Protein AF-Q9AXT6-F1 (afdb_monomer)

Radius of gyration: 13.51 Å; Cα contacts (8 Å, |Δi|>4): 93; chains: 1; bounding box: 29×31×31 Å

Secondary structure (DSSP, 8-state):
-HHHHTT--SHHHHH--HHHHHHHHHHHHTTS-EEEEE-S--S---HHHHTPPPP-TTT-EEEEE--S-HHHHHHT-

InterPro domains:
  IPR002182 NB-ARC [PF00931] (2-76)
  IPR027417 P-loop containing nucleoside triphosphate hydrolase [G3DSA:3.40.50.300] (1-77)
  IPR027417 P-loop containing nucleoside triphosphate hydrolase [SSF52540] (5-76)

Mean predicted aligned error: 3.95 Å

Foldseek 3Di:
DVCVVLVNDDPVSVPDDQLRQLCSLLVSLQQDQDEAEAEADPADDDCSSNNHPDDDPVSNYHYHYDHPDPVRVVVHD

pLDDT: mean 90.82, std 5.41, range [62.75, 96.31]

Solvent-accessible surface area (backbone atoms only — not comparable to full-atom values): 4724 Å² total; per-residue (Å²): 114,70,45,64,81,68,71,52,64,60,71,74,52,70,72,46,53,67,67,59,48,10,51,51,44,25,64,58,46,73,78,41,72,46,76,44,77,44,74,69,44,88,59,86,76,65,46,65,70,62,13,45,68,80,64,37,89,86,59,46,32,44,77,47,74,42,55,94,40,71,67,47,58,64,70,70,110

Sequence (77 aa):
YIAKKLSLTGQDWNQKDEDQKSCDIHNVLKRKTFVMLLDDIWAKVDLMKIGIPYPSRENGCKVVFTTHSLEVC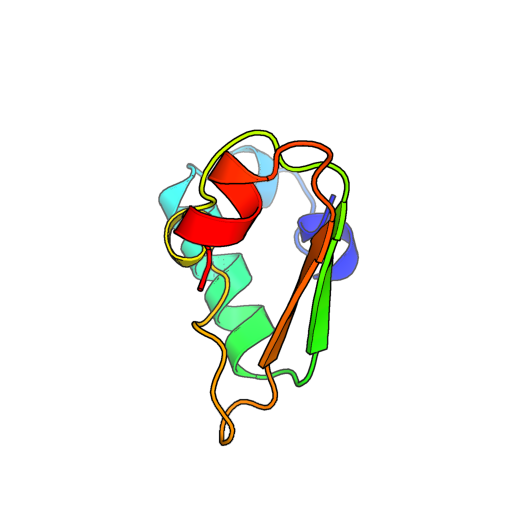GCMG

Structure (mmCIF, N/CA/C/O backbone):
data_AF-Q9AXT6-F1
#
_entry.id   AF-Q9AXT6-F1
#
loop_
_atom_site.group_PDB
_atom_site.id
_atom_site.type_symbol
_atom_site.label_atom_id
_atom_site.label_alt_id
_atom_site.label_comp_id
_atom_site.label_asym_id
_atom_site.label_entity_id
_atom_site.label_seq_id
_atom_site.pdbx_PDB_ins_code
_atom_site.Cartn_x
_atom_site.Cartn_y
_atom_site.Cartn_z
_atom_site.occupancy
_atom_site.B_iso_or_equiv
_atom_site.auth_seq_id
_atom_site.auth_comp_id
_atom_site.auth_asym_id
_atom_site.auth_atom_id
_atom_site.pdbx_PDB_model_num
ATOM 1 N N . TYR A 1 1 ? -10.031 3.801 -3.270 1.00 64.75 1 TYR A N 1
ATOM 2 C CA . TYR A 1 1 ? -9.377 4.468 -2.128 1.00 64.75 1 TYR A CA 1
ATOM 3 C C . TYR A 1 1 ? -9.309 3.533 -0.932 1.00 64.75 1 TYR A C 1
ATOM 5 O O . TYR A 1 1 ? -10.346 3.172 -0.385 1.00 64.75 1 TYR A O 1
ATOM 13 N N . ILE A 1 2 ? -8.103 3.088 -0.575 1.00 84.00 2 ILE A N 1
ATOM 14 C CA . ILE A 1 2 ? -7.839 2.078 0.464 1.00 84.00 2 ILE A CA 1
ATOM 15 C C . ILE A 1 2 ? -8.488 2.414 1.817 1.00 84.00 2 ILE A C 1
ATOM 17 O O . ILE A 1 2 ? -9.075 1.532 2.432 1.00 84.00 2 ILE A O 1
ATOM 21 N N . ALA A 1 3 ? -8.512 3.692 2.206 1.00 87.31 3 ALA A N 1
ATOM 22 C CA . ALA A 1 3 ? -9.119 4.172 3.448 1.00 87.31 3 ALA A CA 1
ATOM 23 C C . ALA A 1 3 ? -10.574 3.693 3.637 1.00 87.31 3 ALA A C 1
ATOM 25 O O . ALA A 1 3 ? -10.910 3.123 4.670 1.00 87.31 3 ALA A O 1
ATOM 26 N N . LYS A 1 4 ? -11.409 3.769 2.589 1.00 89.00 4 LYS A N 1
ATOM 27 C CA . LYS A 1 4 ? -12.799 3.279 2.634 1.00 89.00 4 LYS A CA 1
ATOM 28 C C . LYS A 1 4 ? -12.884 1.765 2.867 1.00 89.00 4 LYS A C 1
ATOM 30 O O . LYS A 1 4 ? -13.757 1.316 3.598 1.00 89.00 4 LYS A O 1
ATOM 35 N N . LYS 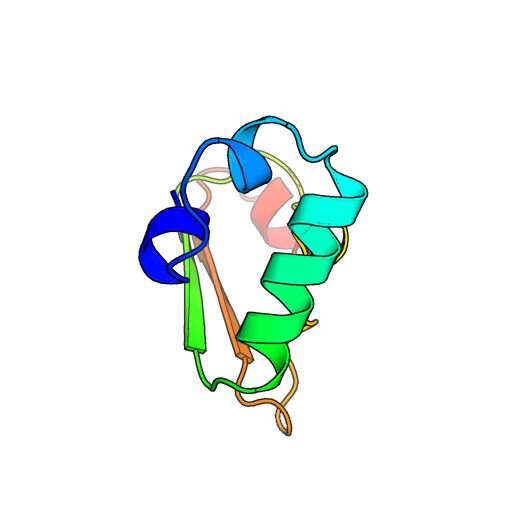A 1 5 ? -11.975 0.975 2.274 1.00 89.94 5 LYS A N 1
ATOM 36 C CA . LYS A 1 5 ? -11.902 -0.483 2.509 1.00 89.94 5 LYS A CA 1
ATOM 37 C C . LYS A 1 5 ? -11.447 -0.823 3.933 1.00 89.94 5 LYS A C 1
ATOM 39 O O . LYS A 1 5 ? -11.733 -1.913 4.415 1.00 89.94 5 LYS A O 1
ATOM 44 N N . LEU A 1 6 ? -10.735 0.094 4.584 1.00 91.19 6 LEU A N 1
ATOM 45 C CA . LEU A 1 6 ? -10.268 -0.030 5.963 1.00 91.19 6 LEU A CA 1
ATOM 46 C C . LEU A 1 6 ? -11.233 0.587 6.984 1.00 91.19 6 LEU A C 1
ATOM 48 O O . LEU A 1 6 ? -10.903 0.627 8.165 1.00 91.19 6 LEU A O 1
ATOM 52 N N . SER A 1 7 ? -12.403 1.063 6.542 1.00 91.81 7 SER A N 1
ATOM 53 C CA . SER A 1 7 ? -13.356 1.819 7.367 1.00 91.81 7 SER A CA 1
ATOM 54 C C . SER A 1 7 ? -12.761 3.096 7.985 1.00 91.81 7 SER A C 1
ATOM 56 O O . SER A 1 7 ? -13.250 3.588 8.997 1.00 91.81 7 SER A O 1
ATOM 58 N N . LEU A 1 8 ? -11.715 3.647 7.363 1.00 90.50 8 LEU A N 1
ATOM 59 C CA . LEU A 1 8 ? -11.117 4.938 7.694 1.00 90.50 8 LEU A CA 1
ATOM 60 C C . LEU A 1 8 ? -11.844 6.012 6.878 1.00 90.50 8 LEU A C 1
ATOM 62 O O . LEU A 1 8 ? -11.555 6.227 5.698 1.00 90.50 8 LEU A O 1
ATOM 66 N N . THR A 1 9 ? -12.868 6.616 7.475 1.00 90.81 9 THR A N 1
ATOM 67 C CA . THR A 1 9 ? -13.753 7.593 6.822 1.00 90.81 9 THR A CA 1
ATOM 68 C C . THR A 1 9 ? -14.250 8.629 7.825 1.00 90.81 9 THR A C 1
ATOM 70 O O . THR A 1 9 ? -14.214 8.383 9.025 1.00 90.81 9 THR A O 1
ATOM 73 N N . GLY A 1 10 ? -14.781 9.751 7.335 1.00 91.06 10 GLY A N 1
ATOM 74 C CA . GLY A 1 10 ? -15.392 10.791 8.168 1.00 91.06 10 GLY A CA 1
ATOM 75 C C . GLY A 1 10 ? -14.561 12.070 8.243 1.00 91.06 10 GLY A C 1
ATOM 76 O O . GLY A 1 10 ? -13.485 12.167 7.650 1.00 91.06 10 GLY A O 1
ATOM 77 N N . GLN A 1 11 ? -15.090 13.068 8.951 1.00 86.50 11 GLN A N 1
ATOM 78 C CA . GLN A 1 11 ? -14.465 14.387 9.073 1.00 86.50 11 GLN A CA 1
ATOM 79 C C . GLN A 1 11 ? -13.108 14.306 9.785 1.00 86.50 11 GLN A C 1
ATOM 81 O O . GLN A 1 11 ? -12.142 14.890 9.297 1.00 86.50 11 GLN A O 1
ATOM 86 N N . ASP A 1 12 ? -13.011 13.476 10.828 1.00 87.81 12 ASP A N 1
ATOM 87 C CA . ASP A 1 12 ? -11.765 13.208 11.552 1.00 87.81 12 ASP A CA 1
ATOM 88 C C . ASP A 1 12 ? -10.677 12.647 10.632 1.00 87.81 12 ASP A C 1
ATOM 90 O O . ASP A 1 12 ? -9.530 13.064 10.703 1.00 87.81 12 ASP A O 1
ATOM 94 N N . TRP A 1 13 ? -11.026 11.739 9.714 1.00 91.25 13 TRP A N 1
ATOM 95 C CA . TRP A 1 13 ? -10.077 11.209 8.730 1.00 91.25 13 TRP A CA 1
ATOM 96 C C . TRP A 1 13 ? -9.619 12.277 7.734 1.00 91.25 13 TRP A C 1
ATOM 98 O O . TRP A 1 13 ? -8.445 12.345 7.374 1.00 91.25 13 TRP A O 1
ATOM 108 N N . ASN A 1 14 ? -10.543 13.119 7.272 1.00 90.81 14 ASN A N 1
ATOM 109 C CA . ASN A 1 14 ? -10.246 14.122 6.253 1.00 90.81 14 ASN A CA 1
ATOM 110 C C . ASN A 1 14 ? -9.323 15.231 6.774 1.00 90.81 14 ASN A C 1
ATOM 112 O O . ASN A 1 14 ? -8.548 15.769 5.987 1.00 90.81 14 ASN A O 1
ATOM 116 N N . GLN A 1 15 ? -9.374 15.525 8.076 1.00 94.25 15 GLN A N 1
ATOM 117 C CA . GLN A 1 15 ? -8.526 16.522 8.737 1.00 94.25 15 GLN A CA 1
ATOM 118 C C . GLN A 1 15 ? -7.124 16.007 9.094 1.00 94.25 15 GLN A C 1
ATOM 120 O O . GLN A 1 15 ? -6.256 16.819 9.401 1.00 94.25 15 GLN A O 1
ATOM 125 N N . LYS A 1 16 ? -6.885 14.689 9.033 1.00 94.00 16 LYS A N 1
ATOM 126 C CA . LYS A 1 16 ? -5.569 14.108 9.321 1.00 94.00 16 LYS A CA 1
ATOM 127 C C . LYS A 1 16 ? -4.538 14.468 8.259 1.00 94.00 16 LYS A C 1
ATOM 129 O O . LYS A 1 16 ? -4.832 14.428 7.055 1.00 94.00 16 LYS A O 1
ATOM 134 N N . ASP A 1 17 ? -3.323 14.742 8.715 1.00 95.31 17 ASP A N 1
ATOM 135 C CA . ASP A 1 17 ? -2.154 14.848 7.847 1.00 95.31 17 ASP A CA 1
ATOM 136 C C . ASP A 1 17 ? -1.754 13.473 7.268 1.00 95.31 17 ASP A C 1
ATOM 138 O O . ASP A 1 17 ? -2.369 12.437 7.551 1.00 95.31 17 ASP A O 1
ATOM 142 N N . GLU A 1 18 ? -0.766 13.466 6.376 1.00 93.56 18 GLU A N 1
ATOM 143 C CA . GLU A 1 18 ? -0.326 12.248 5.691 1.00 93.56 18 GLU A CA 1
ATOM 144 C C . GLU A 1 18 ? 0.287 11.220 6.649 1.00 93.56 18 GLU A C 1
ATOM 146 O O . GLU A 1 18 ? -0.000 10.028 6.520 1.00 93.56 18 GLU A O 1
ATOM 151 N N . ASP A 1 19 ? 1.049 11.666 7.648 1.00 95.56 19 ASP A N 1
ATOM 152 C CA . ASP A 1 19 ? 1.709 10.786 8.615 1.00 95.56 19 ASP A CA 1
ATOM 153 C C . ASP A 1 19 ? 0.683 10.105 9.525 1.00 95.56 19 ASP A C 1
ATOM 155 O O . ASP A 1 19 ? 0.734 8.892 9.749 1.00 95.56 19 ASP A O 1
ATOM 159 N N . GLN A 1 20 ? -0.313 10.856 9.996 1.00 96.00 20 GLN A N 1
ATOM 160 C CA . GLN A 1 20 ? -1.440 10.339 10.767 1.00 96.00 20 GLN A CA 1
ATOM 161 C C . GLN A 1 20 ? -2.250 9.321 9.958 1.00 96.00 20 GLN A C 1
ATOM 163 O O . GLN A 1 20 ? -2.606 8.258 10.475 1.00 96.00 20 GLN A O 1
ATOM 168 N N . LYS A 1 21 ? -2.513 9.607 8.677 1.00 94.94 21 LYS A N 1
ATOM 169 C CA . LYS A 1 21 ? -3.206 8.675 7.772 1.00 94.94 21 LYS A CA 1
ATOM 170 C C . LYS A 1 21 ? -2.396 7.403 7.543 1.00 94.94 21 LYS A C 1
ATOM 172 O O . LYS A 1 21 ? -2.956 6.308 7.608 1.00 94.94 21 LYS A O 1
ATOM 177 N N . SER A 1 22 ? -1.093 7.538 7.316 1.00 95.94 22 SER A N 1
ATOM 178 C CA . SER A 1 22 ? -0.164 6.417 7.161 1.00 95.94 22 SER A CA 1
ATOM 179 C C . SER A 1 22 ? -0.143 5.536 8.413 1.00 95.94 22 SER A C 1
ATOM 181 O O . SER A 1 22 ? -0.319 4.317 8.329 1.00 95.94 22 SER A O 1
ATOM 183 N N . CYS A 1 23 ? -0.051 6.144 9.598 1.00 96.31 23 CYS A N 1
ATOM 184 C CA . CYS A 1 23 ? -0.068 5.431 10.874 1.00 96.31 23 CYS A CA 1
ATOM 185 C C . CYS A 1 23 ? -1.364 4.638 11.087 1.00 96.31 23 CYS A C 1
ATOM 187 O O . CYS A 1 23 ? -1.322 3.479 11.507 1.00 96.31 23 CYS A O 1
ATOM 189 N N . ASP A 1 24 ? -2.519 5.225 10.782 1.00 95.44 24 ASP A N 1
ATOM 190 C CA . ASP A 1 24 ? -3.812 4.544 10.876 1.00 95.44 24 ASP A CA 1
ATOM 191 C C . ASP A 1 24 ? -3.913 3.360 9.909 1.00 95.44 24 ASP A C 1
ATOM 193 O O . ASP A 1 24 ? -4.308 2.261 10.313 1.00 95.44 24 ASP A O 1
ATOM 197 N N . ILE A 1 25 ? -3.523 3.562 8.645 1.00 95.81 25 ILE A N 1
ATOM 198 C CA . ILE A 1 25 ? -3.496 2.505 7.627 1.00 95.81 25 ILE A CA 1
ATOM 199 C C . ILE A 1 25 ? -2.607 1.358 8.110 1.00 95.81 25 ILE A C 1
ATOM 201 O O . ILE A 1 25 ? -3.049 0.205 8.133 1.00 95.81 25 ILE A O 1
ATOM 205 N N . HIS A 1 26 ? -1.404 1.673 8.588 1.00 95.50 26 HIS A N 1
ATOM 206 C CA . HIS A 1 26 ? -0.461 0.694 9.115 1.00 95.50 26 HIS A CA 1
ATOM 207 C C . HIS A 1 26 ? -1.028 -0.069 10.308 1.00 95.50 26 HIS A C 1
ATOM 209 O O . HIS A 1 26 ? -0.961 -1.299 10.366 1.00 95.50 26 HIS A O 1
ATOM 215 N N . ASN A 1 27 ? -1.651 0.640 11.249 1.00 95.12 27 ASN A N 1
ATOM 216 C CA . ASN A 1 27 ? -2.256 0.034 12.426 1.00 95.12 27 ASN A CA 1
ATOM 217 C C . ASN A 1 27 ? -3.369 -0.950 12.069 1.00 95.12 27 ASN A C 1
ATOM 219 O O . ASN A 1 27 ? -3.489 -1.983 12.7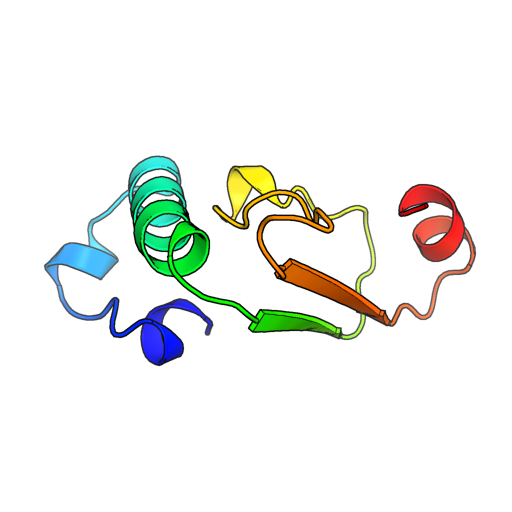29 1.00 95.12 27 ASN A O 1
ATOM 223 N N . VAL A 1 28 ? -4.167 -0.666 11.039 1.00 94.75 28 VAL A N 1
ATOM 224 C CA . VAL A 1 28 ? -5.200 -1.594 10.565 1.00 94.75 28 VAL A CA 1
ATOM 225 C C . VAL A 1 28 ? -4.582 -2.777 9.817 1.00 94.75 28 VAL A C 1
ATOM 227 O O . VAL A 1 28 ? -4.953 -3.922 10.083 1.00 94.75 28 VAL A O 1
ATOM 230 N N . LEU A 1 29 ? -3.648 -2.522 8.898 1.00 94.12 29 LEU A N 1
ATOM 231 C CA . LEU A 1 29 ? -3.087 -3.536 8.003 1.00 94.12 29 LEU A CA 1
ATOM 232 C C . LEU A 1 29 ? -2.138 -4.511 8.696 1.00 94.12 29 LEU A C 1
ATOM 234 O O . LEU A 1 29 ? -2.156 -5.689 8.358 1.00 94.12 29 LEU A O 1
ATOM 238 N N . LYS A 1 30 ? -1.374 -4.084 9.709 1.00 92.44 30 LYS A N 1
ATOM 239 C CA . LYS A 1 30 ? -0.447 -4.968 10.447 1.00 92.44 30 LYS A CA 1
ATOM 240 C C . LYS A 1 30 ? -1.136 -6.139 11.162 1.00 92.44 30 LYS A C 1
ATOM 242 O O . LYS A 1 30 ? -0.475 -7.075 11.589 1.00 92.44 30 LYS A O 1
ATOM 247 N N . ARG A 1 31 ? -2.462 -6.070 11.325 1.00 91.81 31 ARG A N 1
ATOM 248 C CA . ARG A 1 31 ? -3.300 -7.101 11.959 1.00 91.81 31 ARG A CA 1
ATOM 249 C C . ARG A 1 31 ? -4.101 -7.924 10.946 1.00 91.81 31 ARG A C 1
ATOM 251 O O . ARG A 1 31 ? -4.995 -8.667 11.342 1.00 91.81 31 ARG A O 1
ATOM 258 N N . LYS A 1 32 ? -3.853 -7.747 9.646 1.00 91.69 32 LYS A N 1
ATOM 259 C CA . LYS A 1 32 ? -4.596 -8.394 8.563 1.00 91.69 32 LYS A CA 1
ATOM 260 C C . LYS A 1 32 ? -3.634 -9.059 7.588 1.00 91.69 32 LYS A C 1
ATOM 262 O O . LYS A 1 32 ? -2.615 -8.490 7.223 1.00 91.69 32 LYS A O 1
ATOM 267 N N . THR A 1 33 ? -4.024 -10.224 7.094 1.00 94.19 33 THR A N 1
ATOM 268 C CA . THR A 1 33 ? -3.427 -10.837 5.904 1.00 94.19 33 THR A CA 1
ATOM 269 C C . THR A 1 33 ? -4.119 -10.258 4.674 1.00 94.19 33 THR A C 1
ATOM 271 O O . THR A 1 33 ? -5.350 -10.255 4.606 1.00 94.19 33 THR A O 1
ATOM 274 N N . PHE A 1 34 ? -3.357 -9.735 3.714 1.00 92.94 34 PHE A N 1
ATOM 275 C CA . PHE A 1 34 ? -3.926 -9.120 2.514 1.00 92.94 34 PHE A CA 1
ATOM 276 C C . PHE A 1 34 ? -2.967 -9.168 1.325 1.00 92.94 34 PHE A C 1
ATOM 278 O O . PHE A 1 34 ? -1.751 -9.289 1.472 1.00 92.94 34 PHE A O 1
ATOM 285 N N . VAL A 1 35 ? -3.548 -9.022 0.135 1.00 93.56 35 VAL A N 1
ATOM 286 C CA . VAL A 1 35 ? -2.818 -8.750 -1.102 1.00 93.56 35 VAL A CA 1
ATOM 287 C C . VAL A 1 35 ? -3.179 -7.340 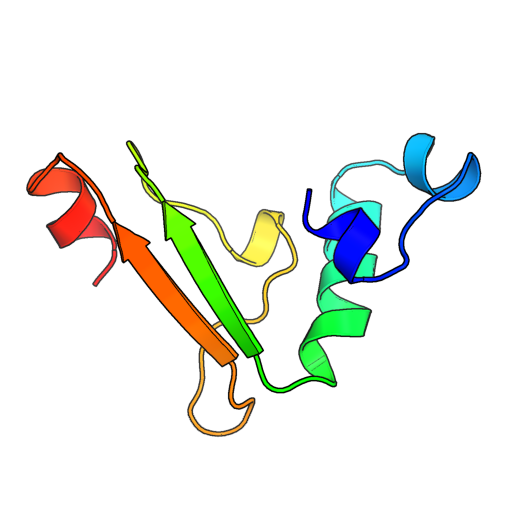-1.556 1.00 93.56 35 VAL A C 1
ATOM 289 O O . VAL A 1 35 ? -4.362 -7.017 -1.687 1.00 93.56 35 VAL A O 1
ATOM 292 N N . MET A 1 36 ? -2.177 -6.495 -1.784 1.00 92.81 36 MET A N 1
ATOM 293 C CA . MET A 1 36 ? -2.348 -5.188 -2.410 1.00 92.81 36 MET A CA 1
ATOM 294 C C . MET A 1 36 ? -1.955 -5.274 -3.878 1.00 92.81 36 MET A C 1
ATOM 296 O O . MET A 1 36 ? -0.850 -5.705 -4.188 1.00 92.81 36 MET A O 1
ATOM 300 N N . LEU A 1 37 ? -2.861 -4.853 -4.758 1.00 92.88 37 LEU A N 1
ATOM 301 C CA . LEU A 1 37 ? -2.610 -4.725 -6.187 1.00 92.88 37 LEU A CA 1
ATOM 302 C C . LEU A 1 37 ? -2.432 -3.242 -6.522 1.00 92.88 37 LEU A C 1
ATOM 304 O O . LEU A 1 37 ? -3.360 -2.455 -6.319 1.00 92.88 37 LEU A O 1
ATOM 308 N N . LEU A 1 38 ? -1.244 -2.877 -6.990 1.00 91.50 38 LEU A N 1
ATOM 309 C CA . LEU A 1 38 ? -0.911 -1.554 -7.504 1.00 91.50 38 LEU A CA 1
ATOM 310 C C . LEU A 1 38 ? -0.921 -1.616 -9.027 1.00 91.50 38 LEU A C 1
ATOM 312 O O . LEU A 1 38 ? 0.011 -2.136 -9.631 1.00 91.50 38 LEU A O 1
ATOM 316 N N . ASP A 1 39 ? -2.001 -1.144 -9.631 1.00 91.50 39 ASP A N 1
ATOM 317 C CA . ASP A 1 39 ? -2.145 -1.189 -11.080 1.00 91.50 39 ASP A CA 1
ATOM 318 C C . ASP A 1 39 ? -1.495 0.037 -11.735 1.00 91.50 39 ASP A C 1
ATOM 320 O O . ASP A 1 39 ? -1.614 1.143 -11.206 1.00 91.50 39 ASP A O 1
ATOM 324 N N . ASP A 1 40 ? -0.809 -0.184 -12.854 1.00 92.50 40 ASP A N 1
ATOM 325 C CA . ASP A 1 40 ? -0.176 0.827 -13.709 1.00 92.50 40 ASP A CA 1
ATOM 326 C C . ASP A 1 40 ? 0.727 1.832 -12.964 1.00 92.50 40 ASP A C 1
ATOM 328 O O . ASP A 1 40 ? 0.548 3.049 -13.018 1.00 92.50 40 ASP A O 1
ATOM 332 N N . ILE A 1 41 ? 1.732 1.330 -12.235 1.00 91.69 41 ILE A N 1
ATOM 333 C CA . ILE A 1 41 ? 2.704 2.206 -11.565 1.00 91.69 41 ILE A CA 1
ATOM 334 C C . ILE A 1 41 ? 3.755 2.731 -12.548 1.00 91.69 41 ILE A C 1
ATOM 336 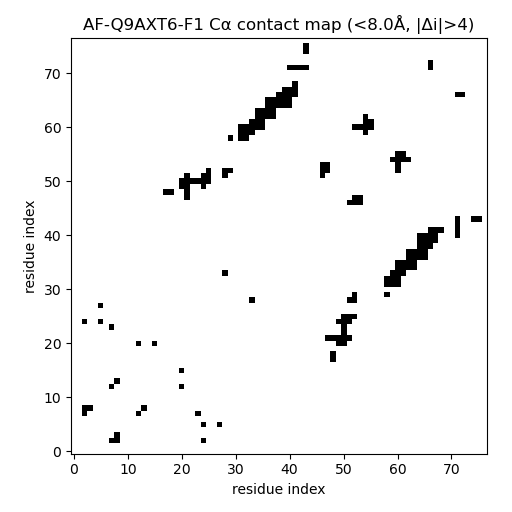O O . ILE A 1 41 ? 4.334 1.980 -13.333 1.00 91.69 41 ILE A O 1
ATOM 340 N N . TRP A 1 42 ? 4.041 4.032 -12.483 1.00 90.06 42 TRP A N 1
ATOM 341 C CA . TRP A 1 42 ? 5.029 4.697 -13.350 1.00 90.06 42 TRP A CA 1
ATOM 342 C C . TRP A 1 42 ? 6.336 5.050 -12.627 1.00 90.06 42 TRP A C 1
ATOM 344 O O . TRP A 1 42 ? 7.282 5.522 -13.249 1.00 90.06 42 TRP A O 1
ATOM 354 N N . ALA A 1 43 ? 6.400 4.829 -11.313 1.00 89.00 43 ALA A N 1
ATOM 355 C CA . ALA A 1 43 ? 7.575 5.081 -10.487 1.00 89.00 43 ALA A CA 1
ATOM 356 C C . ALA A 1 43 ? 7.583 4.163 -9.258 1.00 89.00 43 ALA A C 1
ATOM 358 O O . ALA A 1 43 ? 6.574 3.536 -8.922 1.00 89.00 43 ALA A O 1
ATOM 359 N N . LYS A 1 44 ? 8.726 4.115 -8.564 1.00 86.19 44 LYS A N 1
ATOM 360 C CA . LYS A 1 44 ? 8.872 3.358 -7.318 1.00 86.19 44 LYS A CA 1
ATOM 361 C C . LYS A 1 44 ? 7.930 3.896 -6.242 1.00 86.19 44 LYS A C 1
ATOM 363 O O . LYS A 1 44 ? 7.908 5.093 -5.961 1.00 86.19 44 LYS A O 1
ATOM 368 N N . VAL A 1 45 ? 7.185 2.990 -5.617 1.00 88.94 45 VAL A N 1
ATOM 369 C CA . VAL A 1 45 ? 6.207 3.325 -4.580 1.00 88.94 45 VAL A CA 1
ATOM 370 C C . VAL A 1 45 ? 6.824 3.144 -3.198 1.00 88.94 45 VAL A C 1
ATOM 372 O O . VAL A 1 45 ? 7.326 2.072 -2.862 1.00 88.94 45 VAL A O 1
ATOM 375 N N . ASP A 1 46 ? 6.748 4.185 -2.373 1.00 91.25 46 ASP A N 1
ATOM 376 C CA . ASP A 1 46 ? 7.137 4.112 -0.967 1.00 91.25 46 ASP A CA 1
ATOM 377 C C . ASP A 1 46 ? 5.971 3.573 -0.126 1.00 91.25 46 ASP A C 1
ATOM 379 O O . ASP A 1 46 ? 5.053 4.296 0.267 1.00 91.25 46 ASP A O 1
ATOM 383 N N . LEU A 1 47 ? 6.005 2.265 0.132 1.00 92.06 47 LEU A N 1
ATOM 384 C CA . LEU A 1 47 ? 4.993 1.568 0.926 1.00 92.06 47 LEU A CA 1
ATOM 385 C C . LEU A 1 47 ? 4.881 2.118 2.353 1.00 92.06 47 LEU A C 1
ATOM 387 O O . LEU A 1 47 ? 3.774 2.176 2.890 1.00 92.06 47 LEU A O 1
ATOM 391 N N . MET A 1 48 ? 5.992 2.562 2.946 1.00 91.12 48 MET A N 1
ATOM 392 C CA . MET A 1 48 ? 6.015 3.074 4.317 1.00 91.12 48 MET A CA 1
ATOM 393 C C . MET A 1 48 ? 5.307 4.422 4.415 1.00 91.12 48 MET A C 1
ATOM 395 O O . MET A 1 48 ? 4.524 4.621 5.340 1.00 91.12 48 MET A O 1
ATOM 399 N N . LYS A 1 49 ? 5.490 5.308 3.428 1.00 92.56 49 LYS A N 1
ATOM 400 C CA . LYS A 1 49 ? 4.739 6.576 3.358 1.00 92.56 49 LYS A CA 1
ATOM 401 C C . LYS A 1 49 ? 3.231 6.371 3.247 1.00 92.56 49 LYS A C 1
ATOM 403 O O . LYS A 1 49 ? 2.468 7.159 3.784 1.00 92.56 49 LYS A O 1
ATOM 408 N N . ILE A 1 50 ? 2.795 5.297 2.591 1.00 92.00 50 ILE A N 1
ATOM 409 C CA . ILE A 1 50 ? 1.368 4.952 2.473 1.00 92.00 50 ILE A CA 1
ATOM 410 C C . ILE A 1 50 ? 0.838 4.288 3.760 1.00 92.00 50 ILE A C 1
ATOM 412 O O . ILE A 1 50 ? -0.371 4.254 3.989 1.00 92.00 50 ILE A O 1
ATOM 416 N N . GLY A 1 51 ? 1.722 3.743 4.599 1.00 94.25 51 GLY A N 1
ATOM 417 C CA . GLY A 1 51 ? 1.363 2.972 5.789 1.00 94.25 51 GLY A CA 1
ATOM 418 C C . GLY A 1 51 ? 1.203 1.478 5.517 1.00 94.25 51 GLY A C 1
ATOM 419 O O . GLY A 1 51 ? 0.652 0.742 6.332 1.00 94.25 51 GLY A O 1
ATOM 420 N N . ILE A 1 52 ? 1.668 0.984 4.372 1.00 94.44 52 ILE A N 1
ATOM 421 C CA . ILE A 1 52 ? 1.627 -0.441 4.050 1.00 94.44 52 ILE A CA 1
ATOM 422 C C . ILE A 1 52 ? 2.800 -1.132 4.757 1.00 94.44 52 ILE A C 1
ATOM 424 O O . ILE A 1 52 ? 3.950 -0.752 4.533 1.00 94.44 52 ILE A O 1
ATOM 428 N N . PRO A 1 53 ? 2.558 -2.148 5.607 1.00 92.94 53 PRO A N 1
ATOM 429 C CA . PRO A 1 53 ? 3.645 -2.920 6.194 1.00 92.94 53 PRO A CA 1
ATOM 430 C C . PRO A 1 53 ? 4.443 -3.625 5.094 1.00 92.94 53 PRO A C 1
ATOM 432 O O . PRO A 1 53 ? 3.860 -4.185 4.161 1.00 92.94 53 PRO A O 1
ATOM 435 N N . TYR A 1 54 ? 5.770 -3.628 5.227 1.00 91.19 54 TYR A N 1
ATOM 436 C CA . TYR A 1 54 ? 6.640 -4.298 4.264 1.00 91.19 54 TYR A CA 1
ATOM 437 C C . TYR A 1 54 ? 6.264 -5.787 4.142 1.00 91.19 54 TYR A C 1
ATOM 439 O O . TYR A 1 54 ? 6.136 -6.454 5.174 1.00 91.19 54 TYR A O 1
ATOM 447 N N . PRO A 1 55 ? 6.061 -6.319 2.922 1.00 90.94 55 PRO A N 1
ATOM 448 C CA . PRO A 1 55 ? 5.687 -7.717 2.720 1.00 90.94 55 PRO A CA 1
ATOM 449 C C . PRO A 1 55 ? 6.686 -8.675 3.371 1.00 90.94 55 PRO A C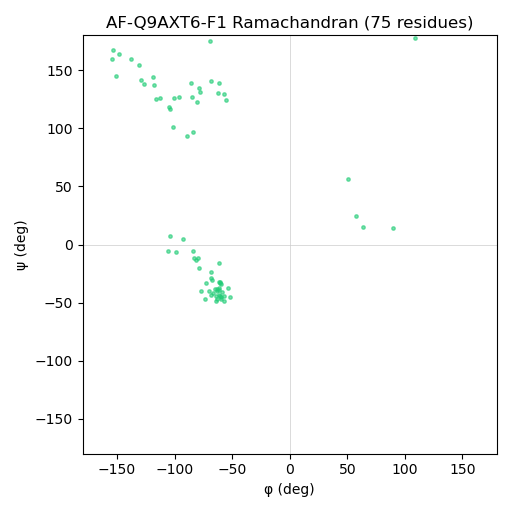 1
ATOM 451 O O . PRO A 1 55 ? 7.878 -8.632 3.073 1.00 90.94 55 PRO A O 1
ATOM 454 N N . SER A 1 56 ? 6.208 -9.560 4.244 1.00 90.50 56 SER A N 1
ATOM 455 C CA . SER A 1 56 ? 7.020 -10.624 4.833 1.00 90.50 56 SER A CA 1
ATOM 456 C C . SER A 1 56 ? 6.233 -11.931 4.874 1.00 90.50 56 SER A C 1
ATOM 458 O O . SER A 1 56 ? 5.002 -11.953 4.806 1.00 90.50 56 SER A O 1
ATOM 460 N N . ARG A 1 57 ? 6.939 -13.062 4.985 1.00 88.25 57 ARG A N 1
ATOM 461 C CA . ARG A 1 57 ? 6.271 -14.366 5.134 1.00 88.25 57 ARG A CA 1
ATOM 462 C C . ARG A 1 57 ? 5.422 -14.430 6.407 1.00 88.25 57 ARG A C 1
ATOM 464 O O . ARG A 1 57 ? 4.387 -15.083 6.402 1.00 88.25 57 ARG A O 1
ATOM 471 N N . GLU A 1 58 ? 5.849 -13.741 7.461 1.00 89.69 58 GLU A N 1
ATOM 472 C CA . GLU A 1 58 ? 5.222 -13.770 8.784 1.00 89.69 58 GLU A CA 1
ATOM 473 C C . GLU A 1 58 ? 3.943 -12.933 8.853 1.00 89.69 58 GLU A C 1
ATOM 475 O O . GLU A 1 58 ? 2.962 -13.360 9.455 1.00 89.69 58 GLU A O 1
ATOM 480 N N . ASN A 1 59 ? 3.923 -11.754 8.221 1.00 89.69 59 ASN A N 1
ATOM 481 C CA . ASN A 1 59 ? 2.754 -10.872 8.272 1.00 89.69 59 ASN A CA 1
ATOM 482 C C . ASN A 1 59 ? 1.671 -11.235 7.240 1.00 89.69 59 ASN A C 1
ATOM 484 O O . ASN A 1 59 ? 0.559 -10.709 7.299 1.00 89.69 59 ASN A O 1
ATOM 488 N N . GLY A 1 60 ? 1.978 -12.121 6.285 1.00 90.25 60 GLY A N 1
ATOM 489 C CA . GLY A 1 60 ? 1.046 -12.529 5.234 1.00 90.25 60 GLY A CA 1
ATOM 490 C C . GLY A 1 60 ? 0.627 -11.387 4.293 1.00 90.25 60 GLY A C 1
ATOM 491 O O . GLY A 1 60 ? -0.350 -11.528 3.556 1.00 90.25 60 GLY A O 1
ATOM 492 N N . CYS A 1 61 ? 1.343 -10.261 4.312 1.00 94.06 61 CYS A N 1
ATOM 493 C CA . CYS A 1 61 ? 1.191 -9.158 3.372 1.00 94.06 61 CYS A CA 1
ATOM 494 C C . CYS A 1 61 ? 1.876 -9.530 2.055 1.00 94.06 61 CYS A C 1
ATOM 496 O O . CYS A 1 61 ? 3.030 -9.960 2.038 1.00 94.06 61 CYS A O 1
ATOM 498 N N . LYS A 1 62 ? 1.177 -9.337 0.936 1.00 93.56 62 LYS A N 1
ATOM 499 C CA . LYS A 1 62 ? 1.760 -9.410 -0.408 1.00 93.56 62 LYS A CA 1
ATOM 500 C C . LYS A 1 62 ? 1.440 -8.134 -1.165 1.00 93.56 62 LYS A C 1
ATOM 502 O O . LYS A 1 62 ? 0.306 -7.663 -1.133 1.00 93.56 62 LYS A O 1
ATOM 507 N N . VAL A 1 63 ? 2.419 -7.611 -1.889 1.00 92.19 63 VAL A N 1
ATOM 508 C CA . VAL A 1 63 ? 2.226 -6.490 -2.812 1.00 92.19 63 VAL A CA 1
ATOM 509 C C . VAL A 1 63 ? 2.519 -7.000 -4.214 1.00 92.19 63 VAL A C 1
ATOM 511 O O . VAL A 1 63 ? 3.565 -7.591 -4.459 1.00 92.19 63 VAL A O 1
ATOM 514 N N . VAL A 1 64 ? 1.559 -6.810 -5.109 1.00 93.00 64 VAL A N 1
ATOM 515 C CA . VAL A 1 64 ? 1.650 -7.111 -6.535 1.00 93.00 64 VAL A CA 1
ATOM 516 C C . VAL A 1 64 ? 1.476 -5.792 -7.262 1.00 93.00 64 VAL A C 1
ATOM 518 O O . VAL A 1 64 ? 0.617 -4.995 -6.886 1.00 93.00 64 VAL A O 1
ATOM 521 N N . PHE A 1 65 ? 2.276 -5.552 -8.289 1.00 92.81 65 PHE A N 1
ATOM 522 C CA . PHE A 1 65 ? 2.144 -4.363 -9.111 1.00 92.81 65 PHE A CA 1
ATOM 523 C C . PHE A 1 65 ? 2.144 -4.728 -10.590 1.00 92.81 65 PHE A C 1
ATOM 525 O O . PHE A 1 65 ? 2.699 -5.754 -10.987 1.00 92.81 65 PHE A O 1
ATOM 532 N N . THR A 1 66 ? 1.522 -3.882 -11.397 1.00 93.00 66 THR A N 1
ATOM 533 C CA . THR A 1 66 ? 1.616 -3.911 -12.855 1.00 93.00 66 THR A CA 1
ATOM 534 C C . THR A 1 66 ? 2.227 -2.587 -13.306 1.00 93.00 66 THR A C 1
ATOM 536 O O . THR A 1 66 ? 2.031 -1.542 -12.686 1.00 93.00 66 THR A O 1
ATOM 539 N N . THR A 1 67 ? 3.045 -2.628 -14.348 1.00 94.06 67 THR A N 1
ATOM 540 C CA . THR A 1 67 ? 3.661 -1.435 -14.928 1.00 94.06 67 THR A CA 1
ATOM 541 C C . THR A 1 67 ? 3.901 -1.669 -16.409 1.00 94.06 67 THR A C 1
ATOM 543 O O . THR A 1 67 ? 4.224 -2.783 -16.823 1.00 94.06 67 THR A O 1
ATOM 546 N N . HIS A 1 68 ? 3.757 -0.613 -17.204 1.00 93.25 68 HIS A N 1
ATOM 547 C CA . HIS A 1 68 ? 4.118 -0.612 -18.620 1.00 93.25 68 HIS A CA 1
ATOM 548 C C . HIS A 1 68 ? 5.613 -0.317 -18.842 1.00 93.25 68 HIS A C 1
ATOM 550 O O . HIS A 1 68 ? 6.095 -0.388 -19.972 1.00 93.25 68 HIS A O 1
ATOM 556 N N . SER A 1 69 ? 6.358 0.003 -17.778 1.00 91.56 69 SER A N 1
ATOM 557 C CA . SER A 1 69 ? 7.781 0.331 -17.836 1.00 91.56 69 SER A CA 1
ATOM 558 C C . SER A 1 69 ? 8.642 -0.816 -17.307 1.00 91.56 69 SER A C 1
ATOM 560 O O . SER A 1 69 ? 8.589 -1.175 -16.129 1.00 91.56 69 SER A O 1
ATOM 562 N N . LEU A 1 70 ? 9.498 -1.362 -18.175 1.00 89.25 70 LEU A N 1
ATOM 563 C CA . LEU A 1 70 ? 10.505 -2.357 -17.788 1.00 89.25 70 LEU A CA 1
ATOM 564 C C . LEU A 1 70 ? 11.494 -1.807 -16.749 1.00 89.25 70 LEU A C 1
ATOM 566 O O . LEU A 1 70 ? 11.936 -2.550 -15.876 1.00 89.25 70 LEU A O 1
ATOM 570 N N . GLU A 1 71 ? 11.809 -0.512 -16.812 1.00 90.19 71 GLU A N 1
ATOM 571 C CA . GLU A 1 71 ? 12.684 0.155 -15.843 1.00 90.19 71 GLU A CA 1
ATOM 572 C C . GLU A 1 71 ? 12.061 0.141 -14.443 1.00 90.19 71 GLU A C 1
ATOM 574 O O . GLU A 1 71 ? 12.687 -0.307 -13.483 1.00 90.19 71 GLU A O 1
ATOM 579 N N . VAL A 1 72 ? 10.787 0.531 -14.337 1.00 87.56 72 VAL A N 1
ATOM 580 C CA . VAL A 1 72 ? 10.048 0.503 -13.066 1.00 87.56 72 VAL A CA 1
ATOM 581 C C . VAL A 1 72 ? 9.948 -0.925 -12.532 1.00 87.56 72 VAL A C 1
ATOM 583 O O . VAL A 1 72 ? 10.124 -1.135 -11.334 1.00 87.56 72 VAL A O 1
ATOM 586 N N . CYS A 1 73 ? 9.736 -1.912 -13.409 1.00 88.69 73 CYS A N 1
ATOM 587 C CA . CYS A 1 73 ? 9.731 -3.325 -13.032 1.00 88.69 73 CYS A CA 1
ATOM 588 C C . CYS A 1 73 ? 11.057 -3.745 -12.372 1.00 88.69 73 CYS A C 1
ATOM 590 O O . CYS A 1 73 ? 11.045 -4.373 -11.314 1.00 88.69 73 CYS A O 1
ATOM 592 N N . GLY A 1 74 ? 12.194 -3.327 -12.938 1.00 86.56 74 GLY A N 1
ATOM 593 C CA . GLY A 1 74 ? 13.522 -3.606 -12.383 1.00 86.56 74 GLY A CA 1
ATOM 594 C C . GLY A 1 74 ? 13.813 -2.903 -11.051 1.00 86.56 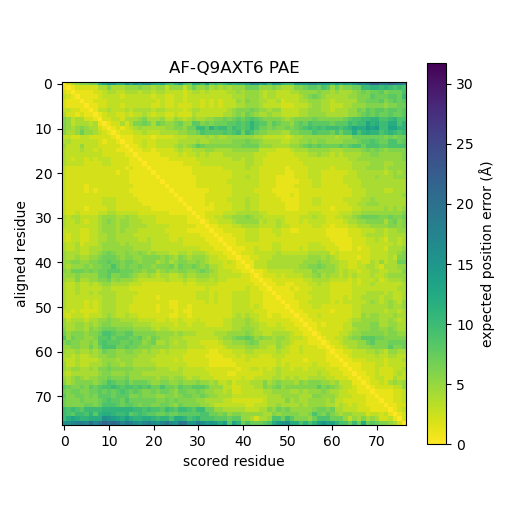74 GLY A C 1
ATOM 595 O O . GLY A 1 74 ? 14.530 -3.449 -10.219 1.00 86.56 74 GLY A O 1
ATOM 596 N N . CYS A 1 75 ? 13.246 -1.719 -10.807 1.00 84.44 75 CYS A N 1
ATOM 597 C CA . CYS A 1 75 ? 13.475 -0.948 -9.574 1.00 84.44 75 CYS A CA 1
ATOM 598 C C . CYS A 1 75 ? 12.665 -1.420 -8.351 1.00 84.44 75 CYS A C 1
ATOM 600 O O . CYS A 1 75 ? 12.898 -0.931 -7.233 1.00 84.44 75 CYS A O 1
ATOM 602 N N . MET A 1 76 ? 11.683 -2.296 -8.571 1.00 77.75 76 MET A N 1
ATOM 603 C CA . MET A 1 76 ? 10.736 -2.778 -7.559 1.00 77.75 76 MET A CA 1
ATOM 604 C C . MET A 1 76 ? 1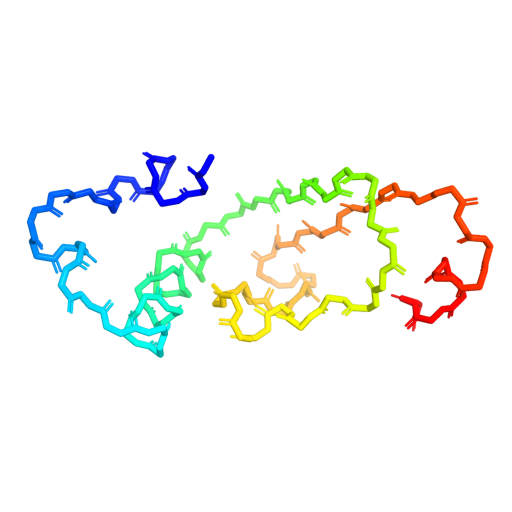1.105 -4.152 -6.970 1.00 77.75 76 MET A C 1
ATOM 606 O O . MET A 1 76 ? 10.421 -4.595 -6.045 1.00 77.75 76 MET A O 1
ATOM 610 N N . GLY A 1 77 ? 12.142 -4.811 -7.506 1.00 62.75 77 GLY A N 1
ATOM 611 C CA . GLY A 1 77 ? 12.679 -6.094 -7.027 1.00 62.75 77 GLY A CA 1
ATOM 612 C C . GLY A 1 77 ? 13.645 -5.980 -5.856 1.00 62.75 77 GLY A C 1
ATOM 613 O O . GLY A 1 77 ? 14.235 -4.891 -5.664 1.00 62.75 77 GLY A O 1
#

Organism: Brassica oleracea (NCBI:txid3712)

Nearest PDB structures (foldseek):
  2wol-assembly1_A  TM=3.084E-01  e=1.240E+00  Streptomyces clavuligerus
  6faa-assembly1_A  TM=2.803E-01  e=1.734E+00  Thermochaetoides thermophila DSM 1495
  4c22-assembly1_B  TM=2.847E-01  e=3.627E+00  Streptococcus pneumoniae TIGR4
  4c21-assembly1_B  TM=2.825E-01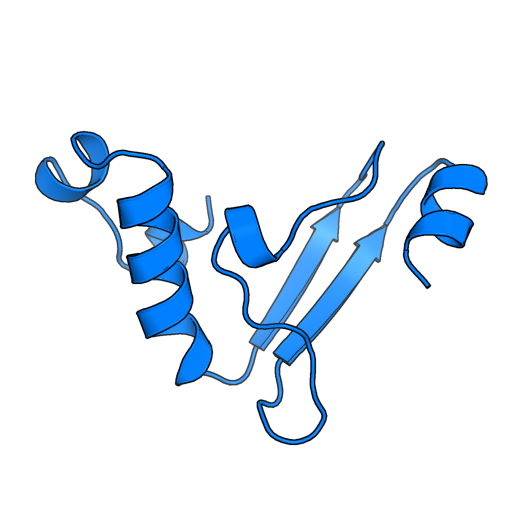  e=4.435E+00  Streptococcus pneumoniae TIGR4